Protein AF-A0A1W0A0L8-F1 (afdb_monomer_lite)

pLDDT: mean 76.67, std 14.33, range [32.84, 93.56]

InterPro domains:
  IPR000254 Cellulose-binding domain [PS51164] (75-115)
  IPR000254 Cellulose-binding domain [SM00236] (41-68)
  IPR000254 Cellulose-binding domain [SM00236] (78-115)
  IPR035971 Cellulose-binding domain superfamily [SSF57180] (40-67)
  IPR035971 Cellulose-binding domain superfamily [SSF57180] (78-115)

Organism: NCBI:txid74557

Secondary structure (DSSP, 8-state):
----S------TTEEEEEEETTEEEEEE-SS--S----PBPTTSEESSSPBPTTEEEEEEETTEEEEEEPPSSTTEEPTT-EEESSGGG--GGGG-EE-TTEEEEESSSS-EEEEE-

Structure (mmCIF, N/CA/C/O backbone):
data_AF-A0A1W0A0L8-F1
#
_entry.id   AF-A0A1W0A0L8-F1
#
loop_
_atom_site.group_PDB
_atom_site.id
_atom_site.type_symbol
_atom_site.label_atom_id
_atom_site.label_alt_id
_atom_site.label_comp_id
_atom_site.label_asym_id
_atom_site.label_entity_id
_atom_site.label_seq_id
_atom_site.pdbx_PDB_ins_code
_atom_site.Cartn_x
_atom_site.Cartn_y
_atom_site.Cartn_z
_atom_site.occupancy
_atom_site.B_iso_or_equiv
_atom_site.auth_seq_id
_atom_site.auth_comp_id
_atom_site.auth_asym_id
_atom_site.auth_atom_id
_atom_site.pdbx_PDB_model_num
ATOM 1 N N . MET A 1 1 ? -52.524 7.591 36.370 1.00 34.50 1 MET A N 1
ATOM 2 C CA . MET A 1 1 ? -51.523 7.024 37.296 1.00 34.50 1 MET A CA 1
ATOM 3 C C . MET A 1 1 ? -50.329 7.958 37.308 1.00 34.50 1 MET A C 1
ATOM 5 O O . MET A 1 1 ? -49.512 7.939 36.399 1.00 34.50 1 MET A O 1
ATOM 9 N N . THR A 1 2 ? -50.336 8.868 38.276 1.00 32.84 2 THR A N 1
ATOM 10 C CA . THR A 1 2 ? -49.208 9.708 38.686 1.00 32.84 2 THR A CA 1
ATOM 11 C C . THR A 1 2 ? -48.054 8.793 39.087 1.00 32.84 2 THR A C 1
ATOM 13 O O . THR A 1 2 ? -48.281 7.867 39.859 1.00 32.84 2 THR A O 1
ATOM 16 N N . TRP A 1 3 ? -46.847 9.001 38.560 1.00 42.38 3 TRP A N 1
ATOM 17 C CA . TRP A 1 3 ? -45.663 8.253 39.000 1.00 42.38 3 TRP A CA 1
ATOM 18 C C . TRP A 1 3 ? -44.812 9.148 39.903 1.00 42.38 3 TRP A C 1
ATOM 20 O O . TRP A 1 3 ? -44.100 10.016 39.397 1.00 42.38 3 TRP A O 1
ATOM 30 N N . PRO A 1 4 ? -44.909 8.993 41.234 1.00 51.53 4 PRO A N 1
ATOM 31 C CA . PRO A 1 4 ? -44.070 9.702 42.178 1.00 51.53 4 PRO A CA 1
ATOM 32 C C . PRO A 1 4 ? -42.785 8.882 42.403 1.00 51.53 4 PRO A C 1
ATOM 34 O O . PRO A 1 4 ? -42.850 7.682 42.629 1.00 51.53 4 PRO A O 1
ATOM 37 N N . PHE A 1 5 ? -41.629 9.543 42.332 1.00 46.78 5 PHE A N 1
ATOM 38 C CA . PHE A 1 5 ? -40.317 9.086 42.823 1.00 46.78 5 PHE A CA 1
ATOM 39 C C . PHE A 1 5 ? -39.763 7.740 42.292 1.00 46.78 5 PHE A C 1
ATOM 41 O O . PHE A 1 5 ? -40.152 6.659 42.719 1.00 46.78 5 PHE A O 1
ATOM 48 N N . GLY A 1 6 ? -38.705 7.813 41.471 1.00 54.09 6 GLY A N 1
ATOM 49 C CA . GLY A 1 6 ? -37.685 6.751 41.442 1.00 54.09 6 GLY A CA 1
ATOM 50 C C . GLY A 1 6 ? -37.737 5.727 40.307 1.00 54.09 6 GLY A C 1
ATOM 51 O O . GLY A 1 6 ? -37.420 4.563 40.531 1.00 54.09 6 GLY A O 1
ATOM 52 N N . VAL A 1 7 ? -38.062 6.127 39.077 1.00 55.00 7 VAL A N 1
ATOM 53 C CA . VAL A 1 7 ? -37.937 5.233 37.911 1.00 55.00 7 VAL A CA 1
ATOM 54 C C . VAL A 1 7 ? -36.651 5.515 37.130 1.00 55.00 7 VAL A C 1
ATOM 56 O O . VAL A 1 7 ? -36.632 6.294 36.183 1.00 55.00 7 VAL A O 1
ATO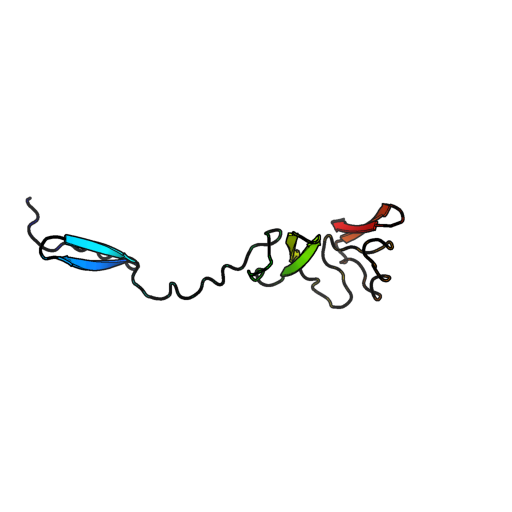M 59 N N . CYS A 1 8 ? -35.553 4.867 37.526 1.00 58.44 8 CYS A N 1
ATOM 60 C CA . CYS A 1 8 ? -34.394 4.708 36.645 1.00 58.44 8 CYS A CA 1
ATOM 61 C C . CYS A 1 8 ? -34.673 3.526 35.688 1.00 58.44 8 CYS A C 1
ATOM 63 O O . CYS A 1 8 ? -34.724 2.371 36.114 1.00 58.44 8 CYS A O 1
ATOM 65 N N . CYS A 1 9 ? -34.848 3.799 34.391 1.00 56.81 9 CYS A N 1
ATOM 66 C CA . CYS A 1 9 ? -34.877 2.802 33.314 1.00 56.81 9 CYS A CA 1
ATOM 67 C C . CYS A 1 9 ? -33.604 1.932 33.305 1.00 56.81 9 CYS A C 1
ATOM 69 O O . CYS A 1 9 ? -32.515 2.390 32.964 1.00 56.81 9 CYS A O 1
ATOM 71 N N . LYS A 1 10 ? -33.694 0.656 33.670 1.00 58.00 10 LYS A N 1
ATOM 72 C CA . LYS A 1 10 ? -32.520 -0.225 33.762 1.00 58.00 10 LYS A CA 1
ATOM 73 C C . LYS A 1 10 ? -31.961 -0.565 32.366 1.00 58.00 10 LYS A C 1
ATOM 75 O O . LYS A 1 10 ? -32.244 -1.625 31.825 1.00 58.00 10 LYS A O 1
ATOM 80 N N . ALA A 1 11 ? -31.185 0.341 31.773 1.00 56.44 11 ALA A N 1
ATOM 81 C CA . ALA A 1 11 ? -30.447 0.108 30.538 1.00 56.44 11 ALA A CA 1
ATOM 82 C C . ALA A 1 11 ? -29.058 -0.471 30.873 1.00 56.44 11 ALA A C 1
ATOM 84 O O . ALA A 1 11 ? -28.408 0.005 31.808 1.00 56.44 11 ALA A O 1
ATOM 85 N N . PRO A 1 12 ? -28.576 -1.490 30.141 1.00 59.94 12 PRO A N 1
ATOM 86 C CA . PRO A 1 12 ? -27.331 -2.187 30.472 1.00 59.94 12 PRO A CA 1
ATOM 87 C C . PRO A 1 12 ? -26.101 -1.265 30.447 1.00 59.94 12 PRO A C 1
ATOM 89 O O . PRO A 1 12 ? -25.239 -1.391 31.319 1.00 59.94 12 PRO A O 1
ATOM 92 N N . ASN A 1 13 ? -26.087 -0.273 29.551 1.00 63.16 13 ASN A N 1
ATOM 93 C CA . ASN A 1 13 ? -24.918 0.576 29.283 1.00 63.16 13 ASN A CA 1
ATOM 94 C C . ASN A 1 13 ? -24.999 1.982 29.903 1.00 63.16 13 ASN A C 1
ATOM 96 O O . ASN A 1 13 ? -24.056 2.757 29.785 1.00 63.16 13 ASN A O 1
ATOM 100 N N . PHE A 1 14 ? -26.095 2.321 30.587 1.00 66.62 14 PHE A N 1
ATOM 101 C CA . PHE A 1 14 ? -26.275 3.636 31.202 1.00 66.62 14 PHE A CA 1
ATOM 102 C C . PHE A 1 14 ? -26.427 3.515 32.720 1.00 66.62 14 PHE A C 1
ATOM 104 O O . PHE A 1 14 ? -27.121 2.632 33.229 1.00 66.62 14 PHE A O 1
ATOM 111 N N . SER A 1 15 ? -25.749 4.396 33.450 1.00 69.25 15 SER A N 1
ATOM 112 C CA . SER A 1 15 ? -25.916 4.604 34.886 1.00 69.25 15 SER A CA 1
ATOM 113 C C . SER A 1 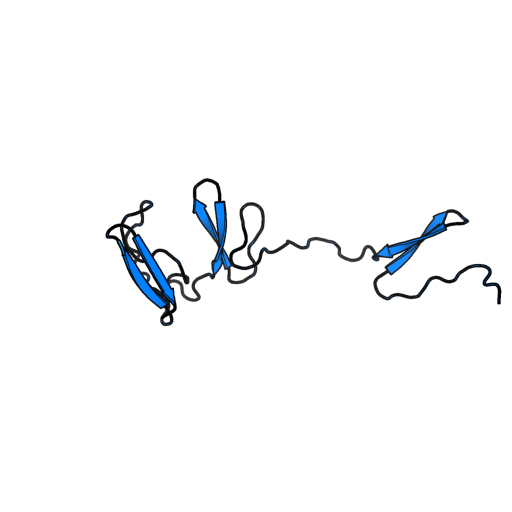15 ? -26.791 5.823 35.130 1.00 69.25 15 SER A C 1
ATOM 115 O O . SER A 1 15 ? -26.586 6.890 34.553 1.00 69.25 15 SER A O 1
ATOM 117 N N . CYS A 1 16 ? -27.755 5.656 36.027 1.00 73.50 16 CYS A N 1
ATOM 118 C CA . CYS A 1 16 ? -28.584 6.737 36.532 1.00 73.50 16 CYS A CA 1
ATOM 119 C C . CYS A 1 16 ? -27.766 7.510 37.579 1.00 73.50 16 CYS A C 1
ATOM 121 O O . CYS A 1 16 ? -27.595 7.032 38.701 1.00 73.50 16 CYS A O 1
ATOM 123 N N . ASN A 1 17 ? -27.226 8.672 37.210 1.00 73.81 17 ASN A N 1
ATOM 124 C CA . ASN A 1 17 ? -26.428 9.510 38.102 1.00 73.81 17 ASN A CA 1
ATOM 125 C C . ASN A 1 17 ? -27.300 10.623 38.688 1.00 73.81 17 ASN A C 1
ATOM 127 O O . ASN A 1 17 ? -27.797 11.492 37.965 1.00 73.81 17 ASN A O 1
ATOM 131 N N . LYS A 1 18 ? -27.479 10.616 40.013 1.00 74.12 18 LYS A N 1
ATOM 132 C CA . LYS A 1 18 ? -28.183 11.689 40.7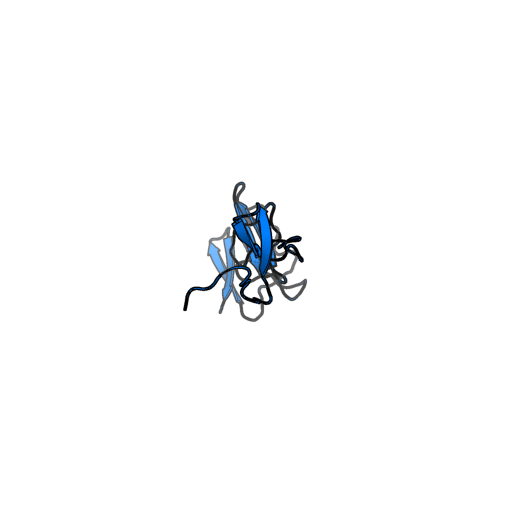27 1.00 74.12 18 LYS A CA 1
ATOM 133 C C . LYS A 1 18 ? -27.348 12.969 40.639 1.00 74.12 18 LYS A C 1
ATOM 135 O O . LYS A 1 18 ? -26.221 13.000 41.125 1.00 74.12 18 LYS A O 1
ATOM 140 N N . LYS A 1 19 ? -27.895 14.020 40.027 1.00 70.94 19 LYS A N 1
ATOM 141 C CA . LYS A 1 19 ? -27.250 15.340 39.949 1.00 70.94 19 LYS A CA 1
ATOM 142 C C . LYS A 1 19 ? -27.666 16.230 41.114 1.00 70.94 19 LYS A C 1
ATOM 144 O O . LYS A 1 19 ? -26.825 16.908 41.688 1.00 70.94 19 LYS A O 1
ATOM 149 N N . ASN A 1 20 ? -28.945 16.213 41.480 1.00 72.81 20 ASN A N 1
ATOM 150 C CA . ASN A 1 20 ? -29.470 16.889 42.667 1.00 72.81 20 ASN A CA 1
ATOM 151 C C . ASN A 1 20 ? -30.753 16.190 43.154 1.00 72.81 20 ASN A C 1
ATOM 153 O O . ASN A 1 20 ? -31.115 15.128 42.649 1.00 72.81 20 ASN A O 1
ATOM 157 N N . ASP A 1 21 ? -31.431 16.754 44.152 1.00 70.50 21 ASP A N 1
ATOM 158 C CA . ASP A 1 21 ? -32.617 16.141 44.770 1.00 70.50 21 ASP A CA 1
ATOM 159 C C . ASP A 1 21 ? -33.841 16.032 43.850 1.00 70.50 21 ASP A C 1
ATOM 161 O O . ASP A 1 21 ? -34.759 15.270 44.147 1.00 70.50 21 ASP A O 1
ATOM 165 N N . TYR A 1 22 ? -33.827 16.725 42.709 1.00 65.94 22 TYR A N 1
ATOM 166 C CA . TYR A 1 22 ? -34.913 16.742 41.726 1.00 65.94 22 TYR A CA 1
ATOM 167 C C . TYR A 1 22 ? -34.494 16.214 40.345 1.00 65.94 22 TYR A C 1
ATOM 169 O O . TYR A 1 22 ? -35.345 16.041 39.475 1.00 65.94 22 TYR A O 1
ATOM 177 N N . LEU A 1 23 ? -33.199 15.961 40.125 1.00 62.84 23 LEU A N 1
ATOM 178 C CA . LEU A 1 23 ? -32.634 15.631 38.821 1.00 62.84 23 LEU A CA 1
ATOM 179 C C . LEU A 1 23 ? -31.692 14.431 38.910 1.00 62.84 23 LEU A C 1
ATOM 181 O O . LEU A 1 23 ? -30.631 14.491 39.538 1.00 62.84 23 LEU A O 1
ATOM 185 N N . SER A 1 24 ? -32.042 13.385 38.169 1.00 71.19 24 SER A N 1
ATOM 186 C CA . SER A 1 24 ? -31.164 12.260 37.852 1.00 71.19 24 SER A CA 1
ATOM 187 C C . SER A 1 24 ? -30.941 12.230 36.345 1.00 71.19 24 SER A C 1
ATOM 189 O O . SER A 1 24 ? -31.907 12.246 35.584 1.00 71.19 24 SER A O 1
ATOM 191 N N . LEU A 1 25 ? -29.679 12.207 35.914 1.00 67.81 25 LEU A N 1
ATOM 192 C CA . LEU A 1 25 ? -29.313 12.1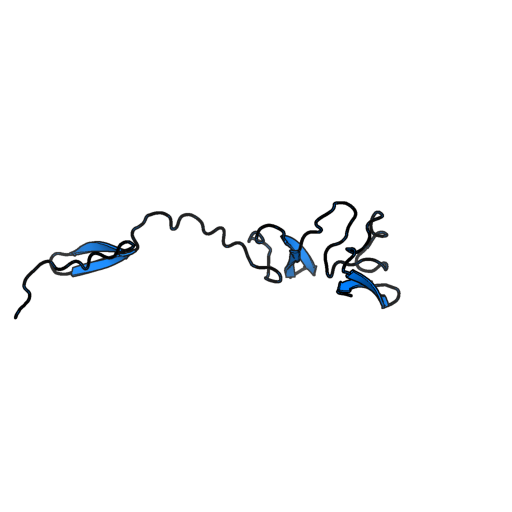21 34.502 1.00 67.81 25 LEU A CA 1
ATOM 193 C C . LEU A 1 25 ? -28.959 10.680 34.122 1.00 67.81 25 LEU A C 1
ATOM 195 O O . LEU A 1 25 ? -28.336 9.955 34.899 1.00 67.81 25 LEU A O 1
ATOM 199 N N . TYR A 1 26 ? -29.317 10.298 32.898 1.00 72.12 26 TYR A N 1
ATOM 200 C CA . TYR A 1 26 ? -28.795 9.097 32.253 1.00 72.12 26 TYR A CA 1
ATOM 201 C C . TYR A 1 26 ? -27.444 9.418 31.640 1.00 72.12 26 TYR A C 1
ATOM 203 O O . TYR A 1 26 ? -27.371 10.157 30.663 1.00 72.12 26 TYR A O 1
ATOM 211 N N . GLU A 1 27 ? -26.382 8.853 32.198 1.00 69.69 27 GLU A N 1
ATOM 212 C CA . GLU A 1 27 ? -25.050 8.950 31.611 1.00 69.69 27 GLU A CA 1
ATOM 213 C C . GLU A 1 27 ? -24.570 7.541 31.270 1.00 69.69 27 GLU A C 1
ATOM 215 O O . GLU A 1 27 ? -24.899 6.593 31.993 1.00 69.69 27 GLU A O 1
ATOM 220 N N . PRO A 1 28 ? -23.831 7.362 30.167 1.00 68.38 28 PRO A N 1
ATOM 221 C CA . PRO A 1 28 ? -23.177 6.092 29.904 1.00 68.38 28 PRO A CA 1
ATOM 222 C C . PRO A 1 28 ? -22.329 5.722 31.123 1.00 68.38 28 PRO A C 1
ATOM 224 O O . PRO A 1 28 ? -21.679 6.579 31.730 1.00 68.38 28 PRO A O 1
ATOM 227 N N . LYS A 1 29 ? -22.379 4.449 31.525 1.00 65.12 29 LYS A N 1
ATOM 228 C CA . LYS A 1 29 ? -21.507 3.958 32.594 1.00 65.12 29 LYS A CA 1
ATOM 229 C C . LYS A 1 29 ? -20.079 4.261 32.169 1.00 65.12 29 LYS A C 1
ATOM 231 O O . LYS A 1 29 ? -19.687 3.890 31.068 1.00 65.12 29 LYS A O 1
ATOM 236 N N . LYS A 1 30 ? -19.307 4.918 33.035 1.00 58.94 30 LYS A N 1
ATOM 237 C CA . LYS A 1 30 ? -17.874 5.149 32.829 1.00 58.94 30 LYS A CA 1
ATOM 238 C C . LYS A 1 30 ? -17.102 3.837 33.042 1.00 58.94 30 LYS A C 1
ATOM 240 O O . LYS A 1 30 ? -16.247 3.755 33.911 1.00 58.94 30 LYS A O 1
ATOM 245 N N . ASN A 1 31 ? -17.467 2.808 32.286 1.00 51.38 31 ASN A N 1
ATOM 246 C CA . ASN A 1 31 ? -16.658 1.628 32.061 1.00 51.38 31 ASN A CA 1
ATOM 247 C C . ASN A 1 31 ? -16.155 1.759 30.629 1.00 51.38 31 ASN A C 1
ATOM 249 O O . ASN A 1 31 ? -16.947 1.675 29.696 1.00 51.38 31 ASN A O 1
ATOM 253 N N . GLU A 1 32 ? -14.855 2.014 30.503 1.00 56.34 32 GLU A N 1
ATOM 254 C CA . GLU A 1 32 ? -14.105 1.782 29.268 1.00 56.34 32 GLU A CA 1
ATOM 255 C C . GLU A 1 32 ? -14.595 2.595 28.060 1.00 56.34 32 GLU A C 1
ATOM 257 O O . GLU A 1 32 ? -14.779 2.087 26.964 1.00 56.34 32 GLU A O 1
ATOM 262 N N . MET A 1 33 ? -14.710 3.911 28.247 1.00 49.78 33 MET A N 1
ATOM 263 C CA . MET A 1 33 ? -14.318 4.840 27.178 1.00 49.78 33 MET A CA 1
ATOM 264 C C . MET A 1 33 ? -12.827 5.172 27.356 1.00 49.78 33 MET A C 1
ATOM 266 O O . MET A 1 33 ? -12.425 6.332 27.360 1.00 49.78 33 MET A O 1
ATOM 270 N N . ASP A 1 34 ? -12.036 4.139 27.648 1.00 46.47 34 ASP A N 1
ATOM 271 C CA . ASP A 1 34 ? -10.583 4.199 27.687 1.00 46.47 34 ASP A CA 1
ATOM 272 C C . ASP A 1 34 ? -10.123 3.758 26.302 1.00 46.47 34 ASP A C 1
ATOM 274 O O . ASP A 1 34 ? -10.343 2.617 25.908 1.00 46.47 34 ASP A O 1
ATOM 278 N N . GLN A 1 35 ? -9.584 4.719 25.554 1.00 45.56 35 GLN A N 1
ATOM 279 C CA . GLN A 1 35 ? -8.929 4.536 24.263 1.00 45.56 35 GLN A CA 1
ATOM 280 C C . GLN A 1 35 ? -9.671 3.627 23.268 1.00 45.56 35 GLN A C 1
ATOM 282 O O . GLN A 1 35 ? -9.252 2.506 22.986 1.00 45.56 35 GLN A O 1
ATOM 287 N N . GLU A 1 36 ? -10.630 4.202 22.537 1.00 51.12 36 GLU A N 1
ATOM 288 C CA . GLU A 1 36 ? -10.530 3.991 21.093 1.00 51.12 36 GLU A CA 1
ATOM 289 C C . GLU A 1 36 ? -9.188 4.625 20.703 1.00 51.12 36 GLU A C 1
ATOM 291 O O . GLU A 1 36 ? -9.076 5.838 20.518 1.00 51.12 36 GLU A O 1
ATOM 296 N N . VAL A 1 37 ? -8.118 3.824 20.641 1.00 56.91 37 VAL A N 1
ATOM 297 C CA . VAL A 1 37 ? -7.109 4.092 19.620 1.00 56.91 37 VAL A CA 1
ATOM 298 C C . VAL A 1 37 ? -7.937 4.012 18.355 1.00 56.91 37 VAL A C 1
ATOM 300 O O . VAL A 1 37 ? -8.330 2.918 17.964 1.00 56.91 37 VAL A O 1
ATOM 303 N N . SER A 1 38 ? -8.377 5.175 17.874 1.00 66.50 38 SER A N 1
ATOM 304 C CA . SER A 1 38 ? -9.312 5.309 16.769 1.00 66.50 38 SER A CA 1
ATOM 305 C C . SER A 1 38 ? -8.573 4.849 15.526 1.00 66.50 38 SER A C 1
ATOM 307 O O . SER A 1 38 ? -8.057 5.664 14.770 1.00 66.50 38 SER A O 1
ATOM 309 N N . GLU A 1 39 ? -8.371 3.546 15.393 1.00 80.38 39 GLU A N 1
ATOM 310 C CA . GLU A 1 39 ? -7.660 2.988 14.271 1.00 80.38 39 GLU A CA 1
ATOM 311 C C . GLU A 1 39 ? -8.400 3.448 13.024 1.00 80.38 39 GLU A C 1
ATOM 313 O O . GLU A 1 39 ? -9.601 3.228 12.869 1.00 80.38 39 GLU A O 1
ATOM 318 N N . VAL A 1 40 ? -7.701 4.193 12.178 1.00 89.00 40 VAL A N 1
ATOM 319 C CA . VAL A 1 40 ? -8.308 4.737 10.972 1.00 89.00 40 VAL A CA 1
ATOM 320 C C . VAL A 1 40 ? -8.365 3.639 9.917 1.00 89.00 40 VAL A C 1
ATOM 322 O O . VAL A 1 40 ? -7.421 2.856 9.743 1.00 89.00 40 VAL A O 1
ATOM 325 N N . ASP A 1 41 ? -9.502 3.578 9.230 1.00 87.06 41 ASP A N 1
ATOM 326 C CA . ASP A 1 41 ? -9.763 2.592 8.189 1.00 87.06 41 ASP A CA 1
ATOM 327 C C . ASP A 1 41 ? -8.781 2.706 7.016 1.00 87.06 41 ASP A C 1
ATOM 329 O O . ASP A 1 41 ? -8.072 3.699 6.815 1.00 87.06 41 ASP A O 1
ATOM 333 N N . VAL A 1 42 ? -8.770 1.670 6.179 1.00 85.31 42 VAL A N 1
ATOM 334 C CA . VAL A 1 42 ? -8.004 1.687 4.933 1.00 85.31 42 VAL A CA 1
ATOM 335 C C . VAL A 1 42 ? -8.396 2.902 4.073 1.00 85.31 42 VAL A C 1
ATOM 337 O O . VAL A 1 42 ? -9.567 3.265 3.954 1.00 85.31 42 VAL A O 1
ATOM 340 N N . TRP A 1 43 ? -7.393 3.544 3.477 1.00 86.19 43 TRP A N 1
ATOM 341 C CA . TRP A 1 43 ? -7.488 4.776 2.687 1.00 86.19 43 TRP A CA 1
ATOM 342 C C . TRP A 1 43 ? -7.849 6.049 3.467 1.00 86.19 43 TRP A C 1
ATOM 344 O O . TRP A 1 43 ? -7.978 7.114 2.861 1.00 86.19 43 TRP A O 1
ATOM 354 N N . GLN A 1 44 ? -7.959 5.992 4.794 1.00 89.62 44 GLN A N 1
ATOM 355 C CA . GLN A 1 44 ? -8.137 7.190 5.613 1.00 89.62 44 GLN A CA 1
ATOM 356 C C . GLN A 1 44 ? -6.804 7.880 5.917 1.00 89.62 44 GLN A C 1
ATOM 358 O O . GLN A 1 44 ? -5.729 7.283 5.809 1.00 89.62 44 GLN A O 1
ATOM 363 N N . GLN A 1 45 ? -6.881 9.167 6.261 1.00 90.06 45 GLN A N 1
ATOM 364 C CA . GLN A 1 45 ? -5.711 9.958 6.631 1.00 90.06 45 GLN A CA 1
ATOM 365 C C . GLN A 1 45 ? -5.076 9.409 7.911 1.00 90.06 45 GLN A C 1
ATOM 367 O O . GLN A 1 45 ? -5.773 9.123 8.881 1.00 90.06 45 GLN A O 1
ATOM 372 N N . CYS A 1 46 ? -3.750 9.323 7.916 1.00 89.12 46 CYS A N 1
ATOM 373 C CA . CYS A 1 46 ? -2.952 8.960 9.079 1.00 89.12 46 CYS A CA 1
ATOM 374 C C . CYS A 1 46 ? -1.847 9.995 9.327 1.00 89.12 46 CYS A C 1
ATOM 376 O O . CYS A 1 46 ? -1.578 10.864 8.495 1.00 89.12 46 CYS A O 1
ATOM 378 N N . GLY A 1 47 ? -1.229 9.916 10.501 1.00 82.31 47 GLY A N 1
ATOM 379 C CA . GLY A 1 47 ? -0.207 10.852 10.964 1.00 82.31 47 GLY A CA 1
ATOM 380 C C . GLY A 1 47 ? 0.040 10.623 12.446 1.00 82.31 47 GLY A C 1
ATOM 381 O O . GLY A 1 47 ? 0.962 9.902 12.809 1.00 82.31 47 GLY A O 1
ATOM 382 N N . ASP A 1 48 ? -0.866 11.137 13.275 1.00 80.69 48 ASP A N 1
ATOM 383 C CA . ASP A 1 48 ? -0.876 10.884 14.723 1.00 80.69 48 ASP A CA 1
ATOM 384 C C . ASP A 1 48 ? -1.710 9.646 15.101 1.00 80.69 48 ASP A C 1
ATOM 386 O O . ASP A 1 48 ? -1.600 9.112 16.204 1.00 80.69 48 ASP A O 1
ATOM 390 N N . THR A 1 49 ? -2.549 9.178 14.175 1.00 84.50 49 THR A N 1
ATOM 391 C CA . THR A 1 49 ? -3.480 8.067 14.383 1.00 84.50 49 THR A CA 1
ATOM 392 C C . THR A 1 49 ? -2.974 6.784 13.726 1.00 84.50 49 THR A C 1
ATOM 394 O O . THR A 1 49 ? -2.508 6.804 12.583 1.00 84.50 49 THR A O 1
ATOM 397 N N . ALA A 1 50 ? -3.076 5.663 14.445 1.00 86.62 50 ALA A N 1
ATOM 398 C CA . ALA A 1 50 ? -2.699 4.346 13.939 1.00 86.62 50 ALA A CA 1
ATOM 399 C C . ALA A 1 50 ? -3.685 3.848 12.871 1.00 86.62 50 ALA A C 1
ATOM 401 O O . ALA A 1 50 ? -4.879 4.129 12.937 1.00 86.62 50 ALA A O 1
ATOM 402 N N . CYS A 1 51 ? -3.188 3.088 11.897 1.00 90.06 51 CYS A N 1
ATOM 403 C CA . CYS A 1 51 ? -4.034 2.411 10.919 1.00 90.06 51 CYS A CA 1
ATOM 404 C C . CYS A 1 51 ? -4.597 1.111 11.491 1.00 90.06 51 CYS A C 1
ATOM 406 O O . CYS A 1 51 ? -3.892 0.421 12.227 1.00 90.06 51 CYS A O 1
ATOM 408 N N . ALA A 1 52 ? -5.810 0.740 11.076 1.00 88.44 52 ALA A N 1
ATOM 409 C CA . ALA A 1 52 ? -6.395 -0.559 11.400 1.00 88.44 52 ALA A CA 1
ATOM 410 C C . ALA A 1 52 ? -5.463 -1.720 11.021 1.00 88.44 52 ALA A C 1
ATOM 412 O O . ALA A 1 52 ? -4.721 -1.644 10.032 1.00 88.44 52 ALA A O 1
ATOM 413 N N . ALA A 1 53 ? -5.527 -2.809 11.790 1.00 83.94 53 ALA A N 1
ATOM 414 C CA . ALA A 1 53 ? -4.676 -3.983 11.612 1.00 83.94 53 ALA A CA 1
ATOM 415 C C . ALA A 1 53 ? -4.591 -4.452 10.143 1.00 83.94 53 ALA A C 1
ATOM 417 O O . ALA A 1 53 ? -5.592 -4.561 9.436 1.00 83.94 53 ALA A O 1
ATOM 418 N N . GLY A 1 54 ? -3.371 -4.746 9.680 1.00 81.25 54 GLY A N 1
ATOM 419 C CA . GLY A 1 54 ? -3.113 -5.108 8.279 1.00 81.25 54 GLY A CA 1
ATOM 420 C C . GLY A 1 54 ? -2.943 -3.914 7.331 1.00 81.25 54 GLY A C 1
ATOM 421 O O . GLY A 1 54 ? -2.816 -4.115 6.123 1.00 81.25 54 GLY A O 1
ATOM 422 N N . ASN A 1 55 ? -2.889 -2.688 7.857 1.00 87.12 55 ASN A N 1
ATOM 423 C CA . ASN A 1 55 ? -2.562 -1.476 7.111 1.00 87.12 55 ASN A CA 1
ATOM 424 C C . ASN A 1 55 ? -1.350 -0.767 7.733 1.00 87.12 55 ASN A C 1
ATOM 426 O O . ASN A 1 55 ? -1.044 -0.934 8.911 1.00 87.12 55 ASN A O 1
ATOM 430 N N . SER A 1 56 ? -0.647 0.023 6.928 1.00 87.19 56 SER A N 1
ATOM 431 C CA . SER A 1 56 ? 0.462 0.868 7.368 1.00 87.19 56 SER A CA 1
ATOM 432 C C . SER A 1 56 ? 0.226 2.295 6.909 1.00 87.19 56 SER A C 1
ATOM 434 O O . SER A 1 56 ? -0.296 2.523 5.817 1.00 87.19 56 SER A O 1
ATOM 436 N N . CYS A 1 57 ? 0.648 3.251 7.732 1.00 88.38 57 CYS A N 1
ATOM 437 C CA . CYS A 1 57 ? 0.621 4.654 7.358 1.00 88.38 57 CYS A CA 1
ATOM 438 C C . CYS A 1 57 ? 1.719 4.918 6.325 1.00 88.38 57 CYS A C 1
ATOM 440 O O . CYS A 1 57 ? 2.889 4.622 6.574 1.00 88.38 57 CYS A O 1
ATOM 442 N N . VAL A 1 58 ? 1.337 5.421 5.153 1.00 86.00 58 VAL A N 1
ATOM 443 C CA . VAL A 1 58 ? 2.250 5.738 4.053 1.00 86.00 58 VAL A CA 1
ATOM 444 C C . VAL A 1 58 ? 2.159 7.228 3.761 1.00 86.00 58 VAL A C 1
ATOM 446 O O . VAL A 1 58 ? 1.075 7.751 3.507 1.00 86.00 58 VAL A O 1
ATOM 449 N N . ASN A 1 59 ? 3.301 7.914 3.775 1.00 86.19 59 ASN A N 1
ATOM 450 C CA . ASN A 1 59 ? 3.396 9.298 3.322 1.00 86.19 59 ASN A CA 1
ATOM 451 C C . ASN A 1 59 ? 3.153 9.353 1.810 1.00 86.19 59 ASN A C 1
ATOM 453 O O . ASN A 1 59 ? 3.965 8.867 1.023 1.00 86.19 59 ASN A O 1
ATOM 457 N N . VAL A 1 60 ? 2.030 9.945 1.410 1.00 82.56 60 VAL A N 1
ATOM 458 C CA . VAL A 1 60 ? 1.673 10.129 -0.003 1.00 82.56 60 VAL A CA 1
ATOM 459 C C . VAL A 1 60 ? 2.331 11.399 -0.543 1.00 82.56 60 VAL A C 1
ATOM 461 O O . VAL A 1 60 ? 2.771 11.435 -1.691 1.00 82.56 60 VAL A O 1
ATOM 464 N N . ASN A 1 61 ? 2.406 12.441 0.286 1.00 81.06 61 ASN A N 1
ATOM 465 C CA . ASN A 1 61 ? 3.144 13.674 0.030 1.00 81.06 61 ASN A CA 1
ATOM 466 C C . ASN A 1 61 ? 3.569 14.327 1.361 1.00 81.06 61 ASN A C 1
ATOM 468 O O . ASN A 1 61 ? 3.305 13.785 2.436 1.00 81.06 61 ASN A O 1
ATOM 472 N N . ASP A 1 62 ? 4.198 15.501 1.284 1.00 85.06 62 ASP A N 1
ATOM 473 C CA . ASP A 1 62 ? 4.752 16.215 2.444 1.00 85.06 62 ASP A CA 1
ATOM 474 C C . ASP A 1 62 ? 3.704 16.615 3.502 1.00 85.06 62 ASP A C 1
ATOM 476 O O . ASP A 1 62 ? 4.055 16.859 4.655 1.00 85.06 62 ASP A O 1
ATOM 480 N N . TRP A 1 63 ? 2.419 16.674 3.139 1.00 86.88 63 TRP A N 1
ATOM 481 C CA . TRP A 1 63 ? 1.331 17.153 4.007 1.00 86.88 63 TRP A CA 1
ATOM 482 C C . TRP A 1 63 ? 0.253 16.096 4.271 1.00 86.88 63 TRP A C 1
ATOM 484 O O . TRP A 1 63 ? -0.676 16.339 5.041 1.00 86.88 63 TRP A O 1
ATOM 494 N N . TYR A 1 64 ? 0.335 14.938 3.616 1.00 84.50 64 TYR A N 1
ATOM 495 C CA . TYR A 1 64 ? -0.714 13.930 3.620 1.00 84.50 64 TYR A CA 1
ATOM 496 C C . TYR A 1 64 ? -0.122 12.527 3.677 1.00 84.50 64 TYR A C 1
ATOM 498 O O . TYR A 1 64 ? 0.622 12.098 2.789 1.00 84.50 64 TYR A O 1
ATOM 506 N N . SER A 1 65 ? -0.519 11.796 4.714 1.00 89.69 65 SER A N 1
ATOM 507 C CA . SER A 1 65 ? -0.249 10.369 4.849 1.00 89.69 65 SER A CA 1
ATOM 508 C C . SER A 1 65 ? -1.567 9.616 4.904 1.00 89.69 65 SER A C 1
ATOM 510 O O . SER A 1 65 ? -2.566 10.127 5.413 1.00 89.69 65 SER A O 1
ATOM 512 N N . GLN A 1 66 ? -1.575 8.407 4.361 1.00 88.88 66 GLN A N 1
ATOM 513 C CA . GLN A 1 66 ? -2.772 7.593 4.219 1.00 88.88 66 GLN A CA 1
ATOM 514 C C . GLN A 1 66 ? -2.509 6.157 4.667 1.00 88.88 66 GLN A C 1
ATOM 516 O O . GLN A 1 66 ? -1.440 5.600 4.414 1.00 88.88 66 GLN A O 1
ATOM 521 N N . CYS A 1 67 ? -3.500 5.540 5.306 1.00 90.19 67 CYS A N 1
ATOM 522 C CA . CYS A 1 67 ? -3.461 4.120 5.616 1.00 90.19 67 CYS A CA 1
ATOM 523 C C . CYS A 1 67 ? -3.606 3.296 4.345 1.00 90.19 67 CYS A C 1
ATOM 525 O O . CYS A 1 67 ? -4.640 3.332 3.683 1.00 90.19 67 CYS A O 1
ATOM 527 N N . GLN A 1 68 ? -2.577 2.524 4.018 1.00 87.50 68 GLN A N 1
ATOM 528 C CA . GLN A 1 68 ? -2.583 1.628 2.871 1.00 87.50 68 GLN A CA 1
ATOM 529 C C . GLN A 1 68 ? -2.436 0.173 3.328 1.00 87.50 68 GLN A C 1
ATOM 531 O O . GLN A 1 68 ? -1.764 -0.078 4.333 1.00 87.50 68 GLN A O 1
ATOM 536 N N . PRO A 1 69 ? -3.014 -0.797 2.597 1.00 83.81 69 PRO A N 1
ATOM 537 C CA . PRO A 1 69 ? -2.865 -2.212 2.915 1.00 83.81 69 PRO A CA 1
ATOM 538 C C . PRO A 1 69 ? -1.393 -2.594 3.020 1.00 83.81 69 PRO A C 1
ATOM 540 O O . PRO A 1 69 ? -0.601 -2.234 2.151 1.00 83.81 69 PRO A O 1
ATOM 543 N N . THR A 1 70 ? -1.007 -3.359 4.036 1.00 82.19 70 THR A N 1
ATOM 544 C CA . THR A 1 70 ? 0.330 -3.949 4.040 1.00 82.19 70 THR A CA 1
ATOM 545 C C . THR A 1 70 ? 0.393 -5.094 3.041 1.00 82.19 70 THR A C 1
ATOM 547 O O . THR A 1 70 ? -0.592 -5.776 2.730 1.00 82.19 70 THR A O 1
ATOM 550 N N . SER A 1 71 ? 1.586 -5.304 2.495 1.00 75.50 71 SER A N 1
ATOM 551 C CA . SER A 1 71 ? 1.846 -6.515 1.738 1.00 75.50 71 SER A CA 1
ATOM 552 C C . SER A 1 71 ? 1.792 -7.723 2.684 1.00 75.50 71 SER A C 1
ATOM 554 O O . SER A 1 71 ? 2.344 -7.643 3.781 1.00 75.50 71 SER A O 1
ATOM 556 N N . PRO A 1 72 ? 1.184 -8.854 2.282 1.00 69.00 72 PRO A N 1
ATOM 557 C CA . PRO A 1 72 ? 1.109 -10.037 3.124 1.00 69.00 72 PRO A CA 1
ATOM 558 C C . PRO A 1 72 ? 2.471 -10.743 3.207 1.00 69.00 72 PRO A C 1
ATOM 560 O O . PRO A 1 72 ? 2.701 -11.521 4.124 1.00 69.00 72 PRO A O 1
ATOM 563 N N . ASN A 1 73 ? 3.385 -10.454 2.270 1.00 77.12 73 ASN A N 1
ATOM 564 C CA . ASN A 1 73 ? 4.699 -11.070 2.168 1.00 77.12 73 ASN A CA 1
ATOM 565 C C . ASN A 1 73 ? 5.794 -10.002 2.076 1.00 77.12 73 ASN A C 1
ATOM 567 O O . ASN A 1 73 ? 5.657 -9.012 1.354 1.00 77.12 73 ASN A O 1
ATOM 571 N N . ALA A 1 7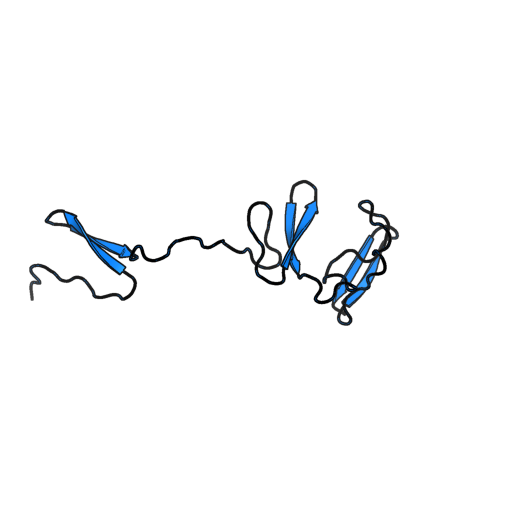4 ? 6.931 -10.244 2.736 1.00 76.69 74 ALA A N 1
ATOM 572 C CA . ALA A 1 74 ? 8.074 -9.323 2.750 1.00 76.69 74 ALA A CA 1
ATOM 573 C C . ALA A 1 74 ? 8.617 -8.990 1.343 1.00 76.69 74 ALA A C 1
ATOM 575 O O . ALA A 1 74 ? 9.107 -7.880 1.119 1.00 76.69 74 ALA A O 1
ATOM 576 N N . ASN A 1 75 ? 8.472 -9.926 0.398 1.00 83.56 75 ASN A N 1
ATOM 577 C CA . ASN A 1 75 ? 8.923 -9.803 -0.993 1.00 83.56 75 ASN A CA 1
ATOM 578 C C . ASN A 1 75 ? 7.853 -9.250 -1.946 1.00 83.56 75 ASN A C 1
ATOM 580 O O . ASN A 1 75 ? 8.110 -9.116 -3.140 1.00 83.56 75 ASN A O 1
ATOM 584 N N . GLN A 1 76 ? 6.657 -8.942 -1.442 1.00 87.19 76 GLN A N 1
ATOM 585 C CA . GLN A 1 76 ? 5.582 -8.367 -2.241 1.00 87.19 76 GLN A CA 1
ATOM 586 C C . GLN A 1 76 ? 5.367 -6.891 -1.886 1.00 87.19 76 GLN A C 1
ATOM 588 O O . GLN A 1 76 ? 5.646 -6.442 -0.771 1.00 87.19 76 GLN A O 1
ATOM 593 N N . LEU A 1 77 ? 4.874 -6.134 -2.855 1.00 86.06 77 LEU A N 1
ATOM 594 C CA . LEU A 1 77 ? 4.413 -4.763 -2.719 1.00 86.06 77 LEU A CA 1
ATOM 595 C C . LEU A 1 77 ? 2.914 -4.755 -2.429 1.00 86.06 77 LEU A C 1
ATOM 597 O O . LEU A 1 77 ? 2.170 -5.612 -2.906 1.00 86.06 77 LEU A O 1
ATOM 601 N N . ALA A 1 78 ? 2.477 -3.769 -1.652 1.00 84.44 78 ALA A N 1
ATOM 602 C CA . ALA A 1 78 ? 1.065 -3.540 -1.401 1.00 84.44 78 ALA A CA 1
ATOM 603 C C . ALA A 1 78 ? 0.312 -3.161 -2.684 1.00 84.44 78 ALA A C 1
ATOM 605 O O . ALA A 1 78 ? 0.883 -2.613 -3.630 1.00 84.44 78 ALA A O 1
ATOM 606 N N . THR A 1 79 ? -0.995 -3.401 -2.687 1.00 85.38 79 THR A N 1
ATOM 607 C CA . THR A 1 79 ? -1.875 -2.897 -3.742 1.00 85.38 79 THR A CA 1
ATOM 608 C C . THR A 1 79 ? -1.797 -1.368 -3.760 1.00 85.38 79 THR A C 1
ATOM 610 O O . THR A 1 79 ? -1.836 -0.730 -2.708 1.00 85.38 79 THR A O 1
ATOM 613 N N . TRP A 1 80 ? -1.645 -0.792 -4.951 1.00 86.31 80 TRP A N 1
ATOM 614 C CA . TRP A 1 80 ? -1.381 0.629 -5.208 1.00 86.31 80 TRP A CA 1
ATOM 615 C C . TRP A 1 80 ? 0.003 1.152 -4.793 1.00 86.31 80 TRP A C 1
ATOM 617 O O . TRP A 1 80 ? 0.268 2.348 -4.920 1.00 86.31 80 TRP A O 1
ATOM 627 N N . ALA A 1 81 ? 0.926 0.296 -4.354 1.00 86.25 81 ALA A N 1
ATOM 628 C CA . ALA A 1 81 ? 2.305 0.719 -4.130 1.00 86.25 81 ALA A CA 1
ATOM 629 C C . ALA A 1 81 ? 3.032 0.982 -5.458 1.00 86.25 81 ALA A C 1
ATOM 631 O O . ALA A 1 81 ? 2.753 0.347 -6.480 1.00 86.25 81 ALA A O 1
ATOM 632 N N . GLN A 1 82 ? 4.003 1.898 -5.433 1.00 87.12 82 GLN A N 1
ATOM 633 C CA . GLN A 1 82 ? 4.911 2.098 -6.559 1.00 87.12 82 GLN A CA 1
ATOM 634 C C . GLN A 1 82 ? 5.749 0.827 -6.765 1.00 87.12 82 GLN A C 1
ATOM 636 O O . GLN A 1 82 ? 6.298 0.281 -5.807 1.00 87.12 82 GLN A O 1
ATOM 641 N N . CYS A 1 83 ? 5.821 0.357 -8.010 1.00 89.88 83 CYS A N 1
ATOM 642 C CA . CYS A 1 83 ? 6.474 -0.894 -8.416 1.00 89.88 83 CYS A CA 1
ATOM 643 C C . CYS A 1 83 ? 7.520 -0.709 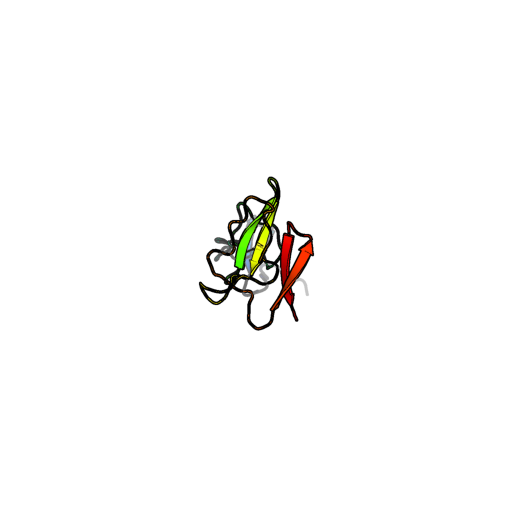-9.518 1.00 89.88 83 CYS A C 1
ATOM 645 O O . CYS A 1 83 ? 8.028 -1.694 -10.058 1.00 89.88 83 CYS A O 1
ATOM 647 N N . GLY A 1 84 ? 7.801 0.540 -9.887 1.00 89.25 84 GLY A N 1
ATOM 648 C CA . GLY A 1 84 ? 8.775 0.883 -10.908 1.00 89.25 84 GLY A CA 1
ATOM 649 C C . GLY A 1 84 ? 8.869 2.387 -11.148 1.00 89.25 84 GLY A C 1
ATOM 650 O O . GLY A 1 84 ? 8.058 3.178 -10.650 1.00 89.25 84 GLY A O 1
ATOM 651 N N . GLY A 1 85 ? 9.872 2.763 -11.940 1.00 86.50 85 GLY A N 1
ATOM 652 C CA . GLY A 1 85 ? 10.232 4.152 -12.212 1.00 86.50 85 GLY A CA 1
ATOM 653 C C . GLY A 1 85 ? 11.184 4.744 -11.169 1.00 86.50 85 GLY A C 1
ATOM 654 O O . GLY A 1 85 ? 11.567 4.072 -10.216 1.00 86.50 85 GLY A O 1
ATOM 655 N N . THR A 1 86 ? 11.601 5.992 -11.376 1.00 85.00 86 THR A N 1
ATOM 656 C CA . THR A 1 86 ? 12.596 6.690 -10.538 1.00 85.00 86 THR A CA 1
ATOM 657 C C . THR A 1 86 ? 12.021 7.883 -9.768 1.00 85.00 86 THR A C 1
ATOM 659 O O . THR A 1 86 ? 12.761 8.579 -9.071 1.00 85.00 86 THR A O 1
ATOM 662 N N . ALA A 1 87 ? 10.709 8.136 -9.869 1.00 81.88 87 ALA A N 1
ATOM 663 C CA . ALA A 1 87 ? 10.040 9.187 -9.104 1.00 81.88 87 ALA A CA 1
ATOM 664 C C . ALA A 1 87 ? 10.224 8.974 -7.592 1.00 81.88 87 ALA A C 1
ATOM 666 O O . ALA A 1 87 ? 10.275 7.835 -7.138 1.00 81.88 87 ALA A O 1
ATOM 667 N N . ASN A 1 88 ? 10.304 10.062 -6.820 1.00 74.12 88 ASN A N 1
ATOM 668 C CA . ASN A 1 88 ? 10.420 10.048 -5.353 1.00 74.12 88 ASN A CA 1
ATOM 669 C C . ASN A 1 88 ? 11.624 9.259 -4.803 1.00 74.12 88 ASN A C 1
ATOM 671 O O . ASN A 1 88 ? 11.521 8.613 -3.764 1.00 74.12 88 ASN A O 1
ATOM 675 N N . ASN A 1 89 ? 12.773 9.302 -5.491 1.00 75.81 89 ASN A N 1
ATOM 676 C CA . ASN A 1 89 ? 13.978 8.536 -5.127 1.00 75.81 89 ASN A CA 1
ATOM 677 C C . ASN A 1 89 ? 13.718 7.025 -5.016 1.00 75.81 89 ASN A C 1
ATOM 679 O O . ASN A 1 89 ? 14.365 6.320 -4.238 1.00 75.81 89 ASN A O 1
ATOM 683 N N . TYR A 1 90 ? 12.758 6.526 -5.794 1.00 75.62 90 TYR A N 1
ATOM 684 C CA . TYR A 1 90 ? 12.398 5.125 -5.780 1.00 75.62 90 TYR A CA 1
ATOM 685 C C . TYR A 1 90 ? 13.552 4.270 -6.318 1.00 75.62 90 TYR A C 1
ATOM 687 O O . TYR A 1 90 ? 13.849 4.256 -7.514 1.00 75.62 90 TYR A O 1
ATOM 695 N N . ASN A 1 91 ? 14.227 3.562 -5.414 1.00 68.00 91 ASN A N 1
ATOM 696 C CA . ASN A 1 91 ? 15.311 2.651 -5.749 1.00 68.00 91 ASN A CA 1
ATOM 697 C C . ASN A 1 91 ? 14.730 1.257 -6.041 1.00 68.00 91 ASN A C 1
ATOM 699 O O . ASN A 1 91 ? 14.394 0.516 -5.119 1.00 68.00 91 ASN A O 1
ATOM 703 N N . THR A 1 92 ? 14.564 0.948 -7.333 1.00 61.50 92 THR A N 1
ATOM 704 C CA . THR A 1 92 ? 14.274 -0.376 -7.931 1.00 61.50 92 THR A CA 1
ATOM 705 C C . THR A 1 92 ? 13.769 -1.456 -6.961 1.00 61.50 92 THR A C 1
ATOM 707 O O . THR A 1 92 ? 14.528 -2.354 -6.620 1.00 61.50 92 THR A O 1
ATOM 710 N N . ASN A 1 93 ? 12.502 -1.364 -6.520 1.00 65.38 93 ASN A N 1
ATOM 711 C CA . ASN A 1 93 ? 11.694 -2.266 -5.661 1.00 65.38 93 ASN A CA 1
ATOM 712 C C . ASN A 1 93 ? 12.380 -3.001 -4.485 1.00 65.38 93 ASN A C 1
ATOM 714 O O . ASN A 1 93 ? 11.734 -3.817 -3.833 1.00 65.38 93 ASN A O 1
ATOM 718 N N . ASN A 1 94 ? 13.668 -2.801 -4.217 1.00 68.00 94 ASN A N 1
ATOM 719 C CA . ASN A 1 94 ? 14.525 -3.710 -3.458 1.00 68.00 94 ASN A CA 1
ATOM 720 C C . ASN A 1 94 ? 14.295 -5.211 -3.785 1.00 68.00 94 ASN A C 1
ATOM 722 O O . ASN A 1 94 ? 14.278 -6.052 -2.890 1.00 68.00 94 ASN A O 1
ATOM 726 N N . GLY A 1 95 ? 14.021 -5.541 -5.056 1.00 75.19 95 GLY A N 1
ATOM 727 C CA . GLY A 1 95 ? 13.684 -6.904 -5.501 1.00 75.19 95 GLY A CA 1
ATOM 728 C C . GLY A 1 95 ? 12.244 -7.371 -5.226 1.00 75.19 95 GLY A C 1
ATOM 729 O O . GLY A 1 95 ? 11.932 -8.536 -5.466 1.00 75.19 95 GLY A O 1
ATOM 730 N N . LYS A 1 96 ? 11.354 -6.496 -4.743 1.00 84.25 96 LYS A N 1
ATOM 731 C CA . LYS A 1 96 ? 9.942 -6.823 -4.500 1.00 84.25 96 LYS A CA 1
ATOM 732 C C . LYS A 1 96 ? 9.113 -6.808 -5.785 1.00 84.25 96 LYS A C 1
ATOM 734 O O . LYS A 1 96 ? 9.363 -6.028 -6.705 1.00 84.25 96 LYS A O 1
ATOM 739 N N . THR A 1 97 ? 8.070 -7.625 -5.829 1.00 87.81 97 THR A N 1
ATOM 740 C CA . THR A 1 97 ? 7.099 -7.666 -6.934 1.00 87.81 97 THR A CA 1
ATOM 741 C C . THR A 1 97 ? 5.711 -7.272 -6.446 1.00 87.81 97 THR A C 1
ATOM 743 O O . THR A 1 97 ? 5.438 -7.302 -5.252 1.00 87.81 97 THR A O 1
ATOM 746 N N . CYS A 1 98 ? 4.805 -6.882 -7.342 1.00 88.88 98 CYS A N 1
ATOM 747 C CA . CYS A 1 98 ? 3.397 -6.750 -6.961 1.00 88.88 98 CYS A CA 1
ATOM 748 C C . CYS A 1 98 ? 2.841 -8.091 -6.457 1.00 88.88 98 CYS A C 1
ATOM 750 O O . CYS A 1 98 ? 3.384 -9.154 -6.767 1.00 88.88 98 CYS A O 1
ATOM 752 N N . ARG A 1 99 ? 1.744 -8.039 -5.694 1.00 87.50 99 ARG A N 1
ATOM 753 C CA . ARG A 1 99 ? 0.964 -9.234 -5.343 1.00 87.50 99 ARG A CA 1
ATOM 754 C C . ARG A 1 99 ? 0.584 -10.028 -6.587 1.00 87.50 99 ARG A C 1
ATOM 756 O O . ARG A 1 99 ? 0.401 -9.458 -7.657 1.00 87.50 99 ARG A O 1
ATOM 763 N N . ASP A 1 100 ? 0.355 -11.326 -6.424 1.00 87.31 100 ASP A N 1
ATOM 764 C CA . ASP A 1 100 ? -0.062 -12.198 -7.530 1.00 87.31 100 ASP A CA 1
ATOM 765 C C . ASP A 1 100 ? -1.414 -11.791 -8.139 1.00 87.31 100 ASP A C 1
ATOM 767 O O . ASP A 1 100 ? -1.673 -12.049 -9.316 1.00 87.31 100 ASP A O 1
ATOM 771 N N . THR A 1 101 ? -2.267 -11.120 -7.362 1.00 86.94 101 THR A N 1
ATOM 772 C CA . THR A 1 101 ? -3.547 -10.541 -7.806 1.00 86.94 101 THR A CA 1
ATOM 773 C C . THR A 1 101 ? -3.399 -9.207 -8.533 1.00 86.94 101 THR A C 1
ATOM 775 O O . THR A 1 101 ? -4.351 -8.749 -9.159 1.00 86.94 101 THR A O 1
ATOM 778 N N . ASP A 1 102 ? -2.215 -8.600 -8.484 1.00 91.06 102 ASP A N 1
ATOM 779 C CA . ASP A 1 102 ? -1.949 -7.256 -8.978 1.00 91.06 102 ASP A CA 1
ATOM 780 C C . ASP A 1 102 ? -0.949 -7.328 -10.147 1.00 91.06 102 ASP A C 1
ATOM 782 O O . ASP A 1 102 ? -0.199 -8.293 -10.323 1.00 91.06 102 ASP A O 1
ATOM 786 N N . LYS A 1 103 ? -0.933 -6.305 -10.996 1.00 92.50 103 LYS A N 1
ATOM 787 C CA . LYS A 1 103 ? 0.050 -6.139 -12.072 1.00 92.50 103 LYS A CA 1
ATOM 788 C C . LYS A 1 103 ? 0.766 -4.809 -11.907 1.00 92.50 103 LYS A C 1
ATOM 790 O O . LYS A 1 103 ? 0.145 -3.809 -11.559 1.00 92.50 103 LYS A O 1
ATOM 795 N N . CYS A 1 104 ? 2.067 -4.790 -12.180 1.00 91.94 104 CYS A N 1
ATOM 796 C CA . CYS A 1 104 ? 2.809 -3.538 -12.227 1.00 91.94 104 CYS A CA 1
ATOM 797 C C . CYS A 1 104 ? 2.465 -2.812 -13.532 1.00 91.94 104 CYS A C 1
ATOM 799 O O . CYS A 1 104 ? 2.854 -3.259 -14.611 1.00 91.94 104 CYS A O 1
ATOM 801 N N . PHE A 1 105 ? 1.691 -1.734 -13.439 1.00 93.56 105 PHE A N 1
ATOM 802 C CA . PHE A 1 105 ? 1.285 -0.927 -14.583 1.00 93.56 105 PHE A CA 1
ATOM 803 C C . PHE A 1 105 ? 2.115 0.351 -14.649 1.00 93.56 105 PHE A C 1
ATOM 805 O O . PHE A 1 105 ? 2.136 1.141 -13.704 1.00 93.56 105 PHE A O 1
ATOM 812 N N . ALA A 1 106 ? 2.803 0.548 -15.771 1.00 92.69 106 ALA A N 1
ATOM 813 C CA . ALA A 1 106 ? 3.591 1.744 -16.016 1.00 92.69 106 ALA A CA 1
ATOM 814 C C . ALA A 1 106 ? 2.695 2.867 -16.545 1.00 92.69 106 ALA A C 1
ATOM 816 O O . ALA A 1 106 ? 2.193 2.789 -17.665 1.00 92.69 106 ALA A O 1
ATOM 817 N N . TYR A 1 107 ? 2.518 3.925 -15.752 1.00 90.00 107 TYR A N 1
ATOM 818 C CA . TYR A 1 107 ? 1.848 5.143 -16.213 1.00 90.00 107 TYR A CA 1
ATOM 819 C C . TYR A 1 107 ? 2.774 5.975 -17.096 1.00 90.00 107 TYR A C 1
ATOM 821 O O . TYR A 1 107 ? 2.349 6.563 -18.087 1.00 90.00 107 TYR A O 1
ATOM 829 N N . ASN A 1 108 ? 4.050 6.039 -16.721 1.00 90.25 108 ASN A N 1
ATOM 830 C CA . ASN A 1 108 ? 5.100 6.710 -17.473 1.00 90.25 108 ASN A CA 1
ATOM 831 C C . ASN A 1 108 ? 6.470 6.103 -17.118 1.00 90.25 108 ASN A C 1
ATOM 833 O O . ASN A 1 108 ? 6.567 5.187 -16.302 1.00 90.25 108 ASN A O 1
ATOM 837 N N . LEU A 1 109 ? 7.538 6.631 -17.724 1.00 86.81 109 LEU A N 1
ATOM 838 C CA . LEU A 1 109 ? 8.916 6.171 -17.494 1.00 86.81 109 LEU A CA 1
ATOM 839 C C . LEU A 1 109 ? 9.383 6.327 -16.035 1.00 86.81 109 LEU A C 1
ATOM 841 O O . LEU A 1 109 ? 10.280 5.615 -15.593 1.00 86.81 109 LEU A O 1
ATOM 845 N N . TYR A 1 110 ? 8.784 7.255 -15.291 1.00 87.00 110 TYR A N 1
ATOM 846 C CA . TYR A 1 110 ? 9.193 7.628 -13.940 1.00 87.00 110 TYR A CA 1
ATOM 847 C C . TYR A 1 110 ? 8.302 7.028 -12.848 1.00 87.00 110 TYR A C 1
ATOM 849 O O . TYR A 1 110 ? 8.724 6.997 -11.694 1.00 87.00 110 TYR A O 1
ATOM 857 N N . TYR A 1 111 ? 7.113 6.522 -13.183 1.00 88.31 111 TYR A N 1
ATOM 858 C CA . TYR A 1 111 ? 6.136 6.034 -12.215 1.00 88.31 111 TYR A CA 1
ATOM 859 C C . TYR A 1 111 ? 5.342 4.833 -12.741 1.00 88.31 111 TYR A C 1
ATOM 861 O O . TYR A 1 111 ? 4.648 4.902 -13.760 1.00 88.31 111 TYR A O 1
ATOM 869 N N . SER A 1 112 ? 5.430 3.725 -12.007 1.00 92.12 112 SER A N 1
ATOM 870 C CA . SER A 1 112 ? 4.632 2.513 -12.209 1.00 92.12 112 SER A CA 1
ATOM 871 C C . SER A 1 112 ? 4.003 2.076 -10.892 1.00 92.12 112 SER A C 1
ATOM 873 O O . SER A 1 112 ? 4.640 2.193 -9.845 1.00 92.12 112 SER A O 1
ATOM 875 N N . GLN A 1 113 ? 2.785 1.541 -10.932 1.00 91.06 113 GLN A N 1
ATOM 876 C CA . GLN A 1 113 ? 2.010 1.199 -9.738 1.00 91.06 113 GLN A CA 1
ATOM 877 C C . GLN A 1 113 ? 1.430 -0.218 -9.811 1.00 91.06 113 GLN A C 1
ATOM 879 O O . GLN A 1 113 ? 1.037 -0.678 -10.884 1.00 91.06 113 GLN A O 1
ATOM 884 N N . CYS A 1 114 ? 1.358 -0.910 -8.672 1.00 91.69 114 CYS A N 1
ATOM 885 C CA . CYS A 1 114 ? 0.653 -2.185 -8.555 1.00 91.69 114 CYS A CA 1
ATOM 886 C C . CYS A 1 114 ? -0.857 -1.953 -8.610 1.00 91.69 114 CYS A C 1
ATOM 888 O O . CYS A 1 114 ? -1.436 -1.468 -7.641 1.00 91.69 114 CYS A O 1
ATOM 890 N N . ILE A 1 115 ? -1.497 -2.315 -9.716 1.00 91.00 115 ILE A N 1
ATOM 891 C CA . ILE A 1 115 ? -2.948 -2.201 -9.877 1.00 91.00 115 ILE A CA 1
ATOM 892 C C . ILE A 1 115 ? -3.594 -3.591 -9.840 1.00 91.00 115 ILE A C 1
ATOM 894 O O . ILE A 1 115 ? -2.996 -4.530 -10.377 1.00 91.00 115 ILE A O 1
ATOM 898 N N . PRO A 1 116 ? -4.789 -3.754 -9.245 1.00 91.19 116 PRO A N 1
ATOM 899 C CA . PRO A 1 116 ? -5.539 -5.006 -9.333 1.00 91.19 116 PRO A CA 1
ATOM 900 C C . PRO A 1 116 ? -5.713 -5.449 -10.794 1.00 91.19 116 PRO A C 1
ATOM 902 O O . PRO A 1 116 ? -5.890 -4.605 -11.681 1.00 91.19 116 PRO A O 1
ATOM 905 N N . LYS A 1 117 ? -5.590 -6.755 -11.051 1.00 86.38 117 LYS A N 1
ATOM 906 C CA . LYS A 1 117 ? -5.696 -7.324 -12.404 1.00 86.38 117 LYS A CA 1
ATOM 907 C C . LYS A 1 117 ? -7.074 -7.156 -13.026 1.00 86.38 117 LYS A C 1
ATOM 909 O O . LYS A 1 117 ? -8.080 -7.367 -12.316 1.00 86.38 117 LYS A O 1
#

Radius of gyration: 25.48 Å; chains: 1; bounding box: 67×29×62 Å

Sequence (117 aa):
MTWPFGVCCKAPNFSCNKKNDYLSLYEPKKNEMDQEVSEVDVWQQCGDTACAAGNSCVNVNDWYSQCQPTSPNANQLATWAQCGGTANNYNTNNGKTCRDTDKCFAYNLYYSQCIPK

Foldseek 3Di:
DDDPDDDDDPDPQWDFDDPDPVDTDTDGPPDPPPDPLVADEAFDWDDPGHHDPQWHWADPDPVTIGTFGCDPDPQEDGAFDWQDACPPNDDHSPNHYHPPQWHFADPDNHTTTTHGD